Protein AF-A0A941AEK1-F1 (afdb_monomer)

Radius of gyration: 31.51 Å; Cα contacts (8 Å, |Δi|>4): 101; chains: 1; bounding box: 88×66×60 Å

Secondary structure (DSSP, 8-state):
-----------TTTTSSSSSSSS--------------SS--TTPPP----SS----S-TTT--SHHHHHHHHTT---SEEE-TTS-EEESSEEE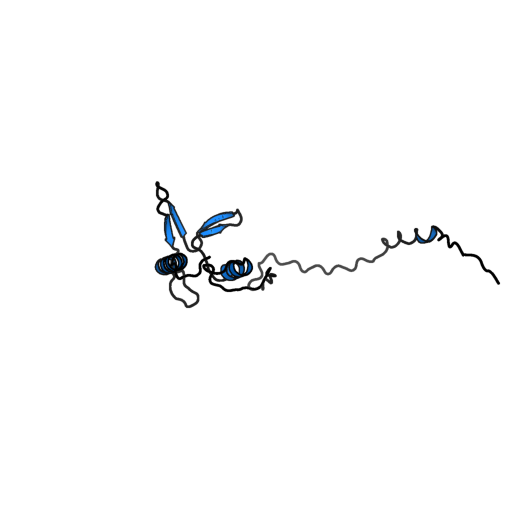EEE-TTS--EEEEEPSS-B-TTSPBP-HHHHHHHHHHHH-TTS---

Nearest PDB structures (foldseek):
  6dth-assembly1_A  TM=9.436E-01  e=6.575E-04  Haemophilus influenzae 86-028NP
  1xoc-assembly1_A  TM=9.534E-01  e=1.886E-03  Bacillus subtilis
  1uqw-assembly2_B  TM=9.096E-01  e=1.766E-03  Escherichia coli K-12
  3dp8-assembly2_B  TM=8.670E-01  e=4.441E-03  Escherichia coli K-12
  4oes-assembly1_A  TM=7.646E-01  e=5.412E-03  Brucella suis

Solvent-accessible surface area (backbone atoms only — not comparable to full-atom values): 9513 Å² total; per-residue (Å²): 141,86,83,83,88,83,84,80,80,79,69,80,71,73,80,64,66,77,74,69,77,81,76,79,79,75,80,72,76,71,72,75,72,71,78,77,65,95,60,82,77,83,87,70,85,86,87,77,86,71,94,52,78,67,86,53,67,55,68,66,54,57,86,56,67,39,17,48,56,59,28,57,78,76,52,84,48,54,55,42,68,48,97,84,70,44,83,42,58,61,48,16,68,46,71,47,70,43,97,85,69,83,45,75,50,72,43,67,51,80,90,46,55,46,98,88,62,51,74,61,54,71,64,59,54,50,49,51,53,53,50,58,70,33,86,87,41,76,48,127

Foldseek 3Di:
DDDDDDDDDDDCPVVPVVPPPPDDDDPPPPPPPPPPPPDPDPPDDDDDDAPDDAPEQLPLADDDPSVVVVNCVQDDDQWDADPVRDIDGDQFNDWDADPVRPDIGTHGDPPDAHPVRHGDDVVVVVVSVCLSPPPPNNRD

Mean predicted aligned error: 14.63 Å

pLDDT: mean 81.25, std 19.53, range [41.16, 98.38]

Sequence (140 aa):
MNLPPRRSVLPPVVMLLLLAACGGGKPESGGKGAAVPDVPAYGDSIVEGSIGDVSGFLTAVTTDASSHEAAGYVFNGLVRYDRDLKLEGELAESWEVSPDGKRITFHLRKGVKWHDGAPFTSDDVMFTYKRMIDPRTPTA

Structure (mmCIF, N/CA/C/O backbone):
data_AF-A0A941AEK1-F1
#
_entry.id   AF-A0A941AEK1-F1
#
loop_
_atom_site.group_PDB
_atom_site.id
_atom_site.type_symbol
_atom_site.label_atom_id
_atom_site.label_alt_id
_atom_site.label_comp_id
_atom_site.label_asym_id
_atom_site.label_entity_id
_atom_site.label_seq_id
_atom_site.pdbx_PDB_ins_code
_atom_site.Cartn_x
_atom_site.Cartn_y
_atom_site.Cartn_z
_atom_site.occupancy
_atom_site.B_iso_or_equiv
_atom_site.auth_seq_id
_atom_site.auth_comp_id
_atom_site.auth_asym_id
_atom_site.auth_atom_id
_atom_site.pdbx_PDB_model_num
ATOM 1 N N . MET A 1 1 ? 73.378 41.553 -30.658 1.00 42.66 1 MET A N 1
ATOM 2 C CA . MET A 1 1 ? 72.109 42.076 -31.208 1.00 42.66 1 MET A CA 1
ATOM 3 C C . MET A 1 1 ? 71.037 41.897 -30.143 1.00 42.66 1 MET A C 1
ATOM 5 O O . MET A 1 1 ? 70.573 40.787 -29.946 1.00 42.66 1 MET A O 1
ATOM 9 N N . ASN A 1 2 ? 70.745 42.967 -29.399 1.00 42.88 2 ASN A N 1
ATOM 10 C CA . ASN A 1 2 ? 69.718 43.031 -28.354 1.00 42.88 2 ASN A CA 1
ATOM 11 C C . ASN A 1 2 ? 68.482 43.740 -28.924 1.00 42.88 2 ASN A C 1
ATOM 13 O O . ASN A 1 2 ? 68.628 44.822 -29.490 1.00 42.88 2 ASN A O 1
ATOM 17 N N . LEU A 1 3 ? 67.288 43.176 -28.728 1.00 43.94 3 LEU A N 1
ATOM 18 C CA . LEU A 1 3 ? 66.005 43.863 -28.919 1.00 43.94 3 LEU A CA 1
ATOM 19 C C . LEU A 1 3 ? 65.186 43.785 -27.609 1.00 43.94 3 LEU A C 1
ATOM 21 O O . LEU A 1 3 ? 65.180 42.733 -26.971 1.00 43.94 3 LEU A O 1
ATOM 25 N N . PRO A 1 4 ? 64.538 44.889 -27.185 1.00 53.56 4 PRO A N 1
ATOM 26 C CA . PRO A 1 4 ? 63.858 45.023 -25.890 1.00 53.56 4 PRO A CA 1
ATOM 27 C C . PRO A 1 4 ? 62.442 44.403 -25.865 1.00 53.56 4 PRO A C 1
ATOM 29 O O . PRO A 1 4 ? 61.872 44.120 -26.923 1.00 53.56 4 PRO A O 1
ATOM 32 N N . PRO A 1 5 ? 61.824 44.234 -24.673 1.00 52.38 5 PRO A N 1
ATOM 33 C CA . PRO A 1 5 ? 60.487 43.661 -24.537 1.00 52.38 5 PRO A CA 1
ATOM 34 C C . PRO A 1 5 ? 59.407 44.651 -25.001 1.00 52.38 5 PRO A C 1
ATOM 36 O O . PRO A 1 5 ? 59.318 45.782 -24.518 1.00 52.38 5 PRO A O 1
ATOM 39 N N . ARG A 1 6 ? 58.549 44.220 -25.931 1.00 54.66 6 ARG A N 1
ATOM 40 C CA . ARG A 1 6 ? 57.381 44.991 -26.378 1.00 54.66 6 ARG A CA 1
ATOM 41 C C . ARG A 1 6 ? 56.247 44.868 -25.359 1.00 54.66 6 ARG A C 1
ATOM 43 O O . ARG A 1 6 ? 55.598 43.833 -25.253 1.00 54.66 6 ARG A O 1
ATOM 50 N N . ARG A 1 7 ? 55.994 45.960 -24.636 1.00 55.66 7 ARG A N 1
ATOM 51 C CA . ARG A 1 7 ? 54.733 46.216 -23.932 1.00 55.66 7 ARG A CA 1
ATOM 52 C C . ARG A 1 7 ? 53.639 46.464 -24.974 1.00 55.66 7 ARG A C 1
ATOM 54 O O . ARG A 1 7 ? 53.659 47.496 -25.637 1.00 55.66 7 ARG A O 1
ATOM 61 N N . SER A 1 8 ? 52.700 45.534 -25.112 1.00 51.47 8 SER A N 1
ATOM 62 C CA . SER A 1 8 ? 51.502 45.719 -25.938 1.00 51.47 8 SER A CA 1
ATOM 63 C C . SER A 1 8 ? 50.355 46.192 -25.051 1.00 51.47 8 SER A C 1
ATOM 65 O O . SER A 1 8 ? 49.707 45.398 -24.375 1.00 51.47 8 SER A O 1
ATOM 67 N N . VAL A 1 9 ? 50.141 47.505 -25.024 1.00 59.41 9 VAL A N 1
ATOM 68 C CA . VAL A 1 9 ? 48.942 48.130 -24.458 1.00 59.41 9 VAL A CA 1
ATOM 69 C C . VAL A 1 9 ? 47.823 47.944 -25.485 1.00 59.41 9 VAL A C 1
ATOM 71 O O . VAL A 1 9 ? 47.916 48.475 -26.590 1.00 59.41 9 VAL A O 1
ATOM 74 N N . LEU A 1 10 ? 46.802 47.146 -25.161 1.00 48.81 10 LEU A N 1
ATOM 75 C CA . LEU A 1 10 ? 45.618 46.999 -26.012 1.00 48.81 10 LEU A CA 1
ATOM 76 C C . LEU A 1 10 ? 44.800 48.308 -25.978 1.00 48.81 10 LEU A C 1
ATOM 78 O O . LEU A 1 10 ? 44.532 48.813 -24.885 1.00 48.81 10 LEU A O 1
ATOM 82 N N . PRO A 1 11 ? 44.389 48.872 -27.129 1.00 44.94 11 PRO A N 1
ATOM 83 C CA . PRO A 1 11 ? 43.611 50.105 -27.165 1.00 44.94 11 PRO A CA 1
ATOM 84 C C . PRO A 1 11 ? 42.153 49.851 -26.726 1.00 44.94 11 PRO A C 1
ATOM 86 O O . PRO A 1 11 ? 41.589 48.804 -27.057 1.00 44.94 11 PRO A O 1
ATOM 89 N N . PRO A 1 12 ? 41.490 50.816 -26.059 1.00 51.94 12 PRO A N 1
ATOM 90 C CA . PRO A 1 12 ? 40.147 50.664 -25.478 1.00 51.94 12 PRO A CA 1
ATOM 91 C C . PRO A 1 12 ? 39.011 50.577 -26.517 1.00 51.94 12 PRO A C 1
ATOM 93 O O . PRO A 1 12 ? 37.837 50.579 -26.164 1.00 51.94 12 PRO A O 1
ATOM 96 N N . VAL A 1 13 ? 39.336 50.478 -27.808 1.00 53.69 13 VAL A N 1
ATOM 97 C CA . VAL A 1 13 ? 38.364 50.470 -28.914 1.00 53.69 13 VAL A CA 1
ATOM 98 C C . VAL A 1 13 ? 37.742 49.081 -29.135 1.00 53.69 13 VAL A C 1
ATOM 100 O O . VAL A 1 13 ? 36.649 48.972 -29.681 1.00 53.69 13 VAL A O 1
ATOM 103 N N . VAL A 1 14 ? 38.365 48.004 -28.642 1.00 55.06 14 VAL A N 1
ATOM 104 C CA . VAL A 1 14 ? 37.800 46.640 -28.748 1.00 55.06 14 VAL A CA 1
ATOM 105 C C . VAL A 1 14 ? 36.690 46.389 -27.711 1.00 55.06 14 VAL A C 1
ATOM 107 O O . VAL A 1 14 ? 35.867 45.495 -27.885 1.00 55.06 14 VAL A O 1
ATOM 110 N N . MET A 1 15 ? 36.578 47.239 -26.685 1.00 51.25 15 MET A N 1
ATOM 111 C CA . MET A 1 15 ? 35.519 47.186 -25.670 1.00 51.25 15 MET A CA 1
ATOM 112 C C . MET A 1 15 ? 34.378 48.176 -25.965 1.00 51.25 15 MET A C 1
ATOM 114 O O . MET A 1 15 ? 33.754 48.698 -25.055 1.00 51.25 15 MET A O 1
ATOM 118 N N . LEU A 1 16 ? 34.097 48.466 -27.238 1.00 48.75 16 LEU A N 1
ATOM 119 C CA . LEU A 1 16 ? 32.868 49.174 -27.634 1.00 48.75 16 LEU A CA 1
ATOM 120 C C . LEU A 1 16 ? 32.101 48.473 -28.770 1.00 48.75 16 LEU A C 1
ATOM 122 O O . LEU A 1 16 ? 30.985 48.863 -29.091 1.00 48.75 16 LEU A O 1
ATOM 126 N N . LEU A 1 17 ? 32.652 47.391 -29.333 1.00 49.12 17 LEU A N 1
ATOM 127 C CA . LEU A 1 17 ? 31.999 46.576 -30.368 1.00 49.12 17 LEU A CA 1
ATOM 128 C C . LEU A 1 17 ? 31.142 45.427 -29.807 1.00 49.12 17 LEU A C 1
ATOM 130 O O . LEU A 1 17 ? 30.366 44.832 -30.546 1.00 49.12 17 LEU A O 1
ATOM 134 N N . LEU A 1 18 ? 31.217 45.142 -28.502 1.00 51.62 18 LEU A N 1
ATOM 135 C CA . LEU A 1 18 ? 30.422 44.085 -27.853 1.00 51.62 18 LEU A CA 1
ATOM 136 C C . LEU A 1 18 ? 28.998 44.521 -27.456 1.00 51.62 18 LEU A C 1
ATOM 138 O O . LEU A 1 18 ? 28.181 43.672 -27.118 1.00 51.62 18 LEU A O 1
ATOM 142 N N . LEU A 1 19 ? 28.668 45.815 -27.527 1.00 51.97 19 LEU A N 1
ATOM 143 C CA . LEU A 1 19 ? 27.347 46.341 -27.140 1.00 51.97 19 LEU A CA 1
ATOM 144 C C . LEU A 1 19 ? 26.366 46.515 -28.314 1.00 51.97 19 LEU A C 1
ATOM 146 O O . LEU A 1 19 ? 25.192 46.779 -28.083 1.00 51.97 19 LEU A O 1
ATOM 150 N N . ALA A 1 20 ? 26.808 46.328 -29.562 1.00 52.28 20 ALA A N 1
ATOM 151 C CA . ALA A 1 20 ? 25.964 46.494 -30.752 1.00 52.28 20 ALA A CA 1
ATOM 152 C C . ALA A 1 20 ? 25.409 45.172 -31.327 1.00 52.28 20 ALA A C 1
ATOM 154 O O . ALA A 1 20 ? 24.791 45.178 -32.3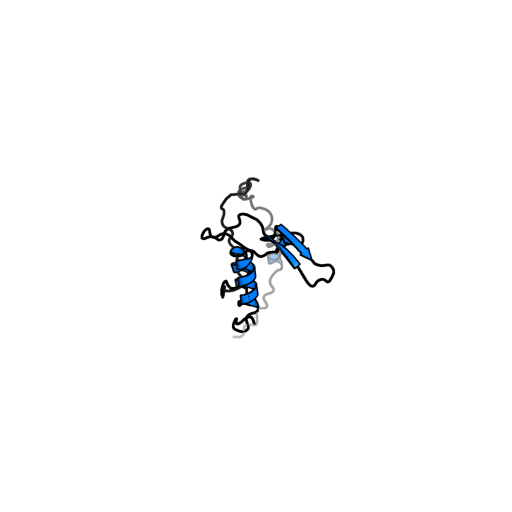88 1.00 52.28 20 ALA A O 1
ATOM 155 N N . ALA A 1 21 ? 25.605 44.037 -30.645 1.00 47.47 21 ALA A N 1
ATOM 156 C CA . ALA A 1 21 ? 25.086 42.739 -31.093 1.00 47.47 21 ALA A CA 1
ATOM 157 C C . ALA A 1 21 ? 23.644 42.444 -30.624 1.00 47.47 21 ALA A C 1
ATOM 159 O O . ALA A 1 21 ? 23.029 41.492 -31.096 1.00 47.47 21 ALA A O 1
ATOM 160 N N . CYS A 1 22 ? 23.061 43.285 -29.764 1.00 51.09 22 CYS A N 1
ATOM 161 C CA . CYS A 1 22 ? 21.651 43.203 -29.373 1.00 51.09 22 CYS A CA 1
ATOM 162 C C . CYS A 1 22 ? 20.846 44.312 -30.066 1.00 51.09 22 CYS A C 1
ATOM 164 O O . CYS A 1 22 ? 20.444 45.277 -29.425 1.00 51.09 22 CYS A O 1
ATOM 166 N N . GLY A 1 23 ? 20.643 44.225 -31.384 1.00 49.38 23 GLY A N 1
ATOM 167 C CA . GLY A 1 23 ? 19.885 45.273 -32.082 1.00 49.38 23 GLY A CA 1
ATOM 168 C C . GLY A 1 23 ? 19.370 44.981 -33.491 1.00 49.38 23 GLY A C 1
ATOM 169 O O . GLY A 1 23 ? 18.917 45.914 -34.145 1.00 49.38 23 GLY A O 1
ATOM 170 N N . GLY A 1 24 ? 19.424 43.740 -33.991 1.00 50.12 24 GLY A N 1
ATOM 171 C CA . GLY A 1 24 ? 19.060 43.487 -35.396 1.00 50.12 24 GLY A CA 1
ATOM 172 C C . GLY A 1 24 ? 18.731 42.048 -35.788 1.00 50.12 24 GLY A C 1
ATOM 173 O O . GLY A 1 24 ? 18.806 41.718 -36.969 1.00 50.12 24 GLY A O 1
ATOM 174 N N . GLY A 1 25 ? 18.374 41.182 -34.838 1.00 41.16 25 GLY A N 1
ATOM 175 C CA . GLY A 1 25 ? 17.866 39.847 -35.152 1.00 41.16 25 GLY A CA 1
ATOM 176 C C . GLY A 1 25 ? 16.394 39.921 -35.546 1.00 41.16 25 GLY A C 1
ATOM 177 O O . GLY A 1 25 ? 15.543 40.199 -34.704 1.00 41.16 25 GLY A O 1
ATOM 178 N N . LYS A 1 26 ? 16.091 39.686 -36.827 1.00 47.06 26 LYS A N 1
ATOM 179 C CA . LYS A 1 26 ? 14.737 39.394 -37.319 1.00 47.06 26 LYS A CA 1
ATOM 180 C C . LYS A 1 26 ? 14.126 38.333 -36.389 1.00 47.06 26 LYS A C 1
ATOM 182 O O . LYS A 1 26 ? 14.815 37.343 -36.148 1.00 47.06 26 LYS A O 1
ATOM 187 N N . PRO A 1 27 ? 12.906 38.508 -35.849 1.00 43.72 27 PRO A N 1
ATOM 188 C CA . PRO A 1 27 ? 12.302 37.458 -35.051 1.00 43.72 27 PRO A CA 1
ATOM 189 C C . PRO A 1 27 ? 12.110 36.267 -35.986 1.00 43.72 27 PRO A C 1
ATOM 191 O O . PRO A 1 27 ? 11.244 36.286 -36.863 1.00 43.72 27 PRO A O 1
ATOM 194 N N . GLU A 1 28 ? 12.961 35.250 -35.850 1.00 44.44 28 GLU A N 1
ATOM 195 C CA . GLU A 1 28 ? 12.581 33.911 -36.253 1.00 44.44 28 GLU A CA 1
ATOM 196 C C . GLU A 1 28 ? 11.275 33.658 -35.524 1.00 44.44 28 GLU A C 1
ATOM 198 O O . GLU A 1 28 ? 11.194 33.791 -34.299 1.00 44.44 28 GLU A O 1
ATOM 203 N N . SER A 1 29 ? 10.214 33.432 -36.298 1.00 47.75 29 SER A N 1
ATOM 204 C CA . SER A 1 29 ? 8.946 33.032 -35.733 1.00 47.75 29 SER A CA 1
ATOM 205 C C . SER A 1 29 ? 9.232 31.751 -34.972 1.00 47.75 29 SER A C 1
ATOM 207 O O . SER A 1 29 ? 9.361 30.689 -35.584 1.00 47.75 29 SER A O 1
ATOM 209 N N . GLY A 1 30 ? 9.374 31.868 -33.650 1.00 44.44 30 GLY A N 1
ATOM 210 C CA . GLY A 1 30 ? 9.261 30.741 -32.752 1.00 44.44 30 GLY A CA 1
ATOM 211 C C . GLY A 1 30 ? 8.007 30.029 -33.205 1.00 44.44 30 GLY A C 1
ATOM 212 O O . GLY A 1 30 ? 6.926 30.631 -33.202 1.00 44.44 30 GLY A O 1
ATOM 213 N N . GLY A 1 31 ? 8.192 28.825 -33.756 1.00 44.84 31 GLY A N 1
ATOM 214 C CA . GLY A 1 31 ? 7.086 28.000 -34.196 1.00 44.84 31 GLY A CA 1
ATOM 215 C C . GLY A 1 31 ? 6.108 28.023 -33.045 1.00 44.84 31 GLY A C 1
ATOM 216 O O . GLY A 1 31 ? 6.498 27.692 -31.925 1.00 44.84 31 GLY A O 1
ATOM 217 N N . LYS A 1 32 ? 4.904 28.559 -33.286 1.00 51.16 32 LYS A N 1
ATOM 218 C CA . LYS A 1 32 ? 3.839 28.546 -32.292 1.00 51.16 32 LYS A CA 1
ATOM 219 C C . LYS A 1 32 ? 3.786 27.103 -31.821 1.00 51.16 32 LYS A C 1
ATOM 221 O O . LYS A 1 32 ? 3.394 26.246 -32.613 1.00 51.16 32 LYS A O 1
ATOM 226 N N . GLY A 1 33 ? 4.268 26.839 -30.603 1.00 51.94 33 GLY A N 1
ATOM 227 C CA . GLY A 1 33 ? 4.082 25.546 -29.971 1.00 51.94 33 GLY A CA 1
ATOM 228 C C . GLY A 1 33 ? 2.601 25.278 -30.117 1.00 51.94 33 GLY A C 1
ATOM 229 O O . GLY A 1 33 ? 1.798 26.143 -29.749 1.00 51.94 33 GLY A O 1
ATOM 230 N N . ALA A 1 34 ? 2.262 24.203 -30.831 1.00 62.03 34 ALA A N 1
ATOM 231 C CA . ALA A 1 34 ? 0.878 23.874 -31.108 1.00 62.03 34 ALA A CA 1
ATOM 232 C C . ALA A 1 34 ? 0.131 23.984 -29.780 1.00 62.03 34 ALA A C 1
ATOM 234 O O . ALA A 1 34 ? 0.616 23.470 -28.770 1.00 62.03 34 ALA A O 1
ATOM 235 N N . ALA A 1 35 ? -0.962 24.750 -29.767 1.00 63.03 35 ALA A N 1
ATOM 236 C CA . ALA A 1 35 ? -1.759 24.912 -28.565 1.00 63.03 35 ALA A CA 1
ATOM 237 C C . ALA A 1 35 ? -2.072 23.506 -28.054 1.00 63.03 35 ALA A C 1
ATOM 239 O O . ALA A 1 35 ? -2.707 22.736 -28.776 1.00 63.03 35 ALA A O 1
ATOM 240 N N . VAL A 1 36 ? -1.544 23.158 -26.877 1.00 68.44 36 VAL A N 1
ATOM 241 C CA . VAL A 1 36 ? -1.830 21.867 -26.257 1.00 68.44 36 VAL A CA 1
ATOM 242 C C . VAL A 1 36 ? -3.338 21.877 -26.029 1.00 68.44 36 VAL A C 1
ATOM 244 O O . VAL A 1 36 ? -3.818 22.769 -25.324 1.00 68.44 36 VAL A O 1
ATOM 247 N N . PRO A 1 37 ? -4.109 21.009 -26.706 1.00 71.19 37 PRO A N 1
ATOM 248 C CA . PRO A 1 37 ? -5.548 20.991 -26.521 1.00 71.19 37 PRO A CA 1
ATOM 249 C C . PRO A 1 37 ? -5.845 20.757 -25.037 1.00 71.19 37 PRO A C 1
ATOM 251 O O . PRO A 1 37 ? -5.218 19.914 -24.406 1.00 71.19 37 PRO A O 1
ATOM 254 N N . ASP A 1 38 ? -6.830 21.472 -24.493 1.00 72.31 38 ASP A N 1
ATOM 255 C CA . ASP A 1 38 ? -7.313 21.331 -23.103 1.00 72.31 38 ASP A CA 1
ATOM 256 C C . ASP A 1 38 ? -8.007 19.973 -22.843 1.00 72.31 38 ASP A C 1
ATOM 258 O O . ASP A 1 38 ? -8.630 19.727 -21.815 1.00 72.31 38 ASP A O 1
ATOM 262 N N . VAL A 1 39 ? -7.923 19.067 -23.815 1.00 74.88 39 VAL A N 1
ATOM 263 C CA . VAL A 1 39 ? -8.398 17.697 -23.720 1.00 74.88 39 VAL A CA 1
ATOM 264 C C . VAL A 1 39 ? -7.190 16.840 -23.350 1.00 74.88 39 VAL A C 1
ATOM 266 O O . VAL A 1 39 ? -6.234 16.808 -24.130 1.00 74.88 39 VAL A O 1
ATOM 269 N N . PRO A 1 40 ? -7.202 16.139 -22.201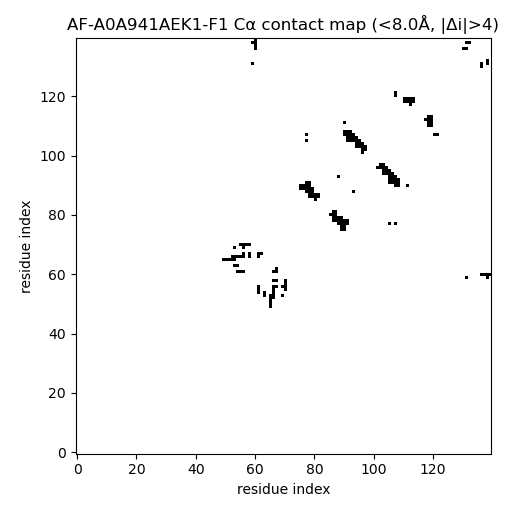 1.00 74.44 40 PRO A N 1
ATOM 270 C CA . PRO A 1 40 ? -6.104 15.263 -21.823 1.00 74.44 40 PRO A CA 1
ATOM 271 C C . PRO A 1 40 ? -5.818 14.261 -22.942 1.00 74.44 40 PRO A C 1
ATOM 273 O O . PRO A 1 40 ? -6.716 13.531 -23.372 1.00 74.44 40 PRO A O 1
ATOM 276 N N . ALA A 1 41 ? -4.575 14.227 -23.420 1.00 72.25 41 ALA A N 1
ATOM 277 C CA . ALA A 1 41 ? -4.138 13.189 -24.338 1.00 72.25 41 ALA A CA 1
ATOM 278 C C . ALA A 1 41 ? -4.252 11.837 -23.618 1.00 72.25 41 ALA A C 1
ATOM 280 O O . ALA A 1 41 ? -3.613 11.603 -22.593 1.00 72.25 41 ALA A O 1
ATOM 281 N N . TYR A 1 42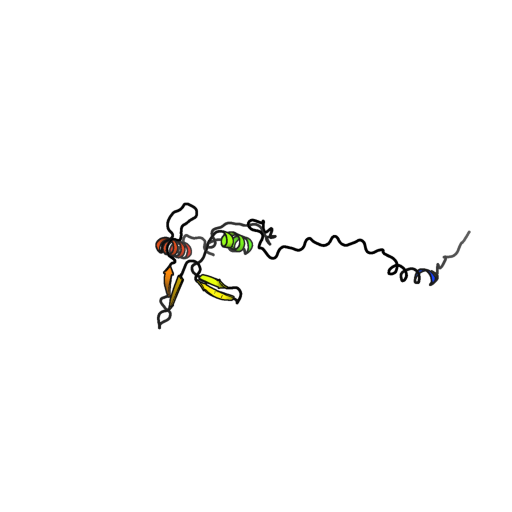 ? -5.123 10.962 -24.116 1.00 66.12 42 TYR A N 1
ATOM 282 C CA . TYR A 1 42 ? -5.306 9.635 -23.545 1.00 66.12 42 TYR A CA 1
ATOM 283 C C . TYR A 1 42 ? -4.243 8.693 -24.117 1.00 66.12 42 TYR A C 1
ATOM 285 O O . TYR A 1 42 ? -4.190 8.497 -25.330 1.00 66.12 42 TYR A O 1
ATOM 293 N N . GLY A 1 43 ? -3.423 8.095 -23.250 1.00 68.25 43 GLY A N 1
ATOM 294 C CA . GLY A 1 43 ? -2.437 7.083 -23.646 1.00 68.25 43 GLY A CA 1
ATOM 295 C C . GLY A 1 43 ? -1.064 7.612 -24.065 1.00 68.25 43 GLY A C 1
ATOM 296 O O . GLY A 1 43 ? -0.353 6.909 -24.777 1.00 68.25 43 GLY A O 1
ATOM 297 N N . ASP A 1 44 ? -0.684 8.817 -23.638 1.00 76.62 44 ASP A N 1
ATOM 298 C CA . ASP A 1 44 ? 0.687 9.300 -23.821 1.00 76.62 44 ASP A CA 1
ATOM 299 C C . ASP A 1 44 ? 1.650 8.638 -22.815 1.00 76.62 44 ASP A C 1
ATOM 301 O O . ASP A 1 44 ? 1.243 8.205 -21.733 1.00 76.62 44 ASP A O 1
ATOM 305 N N . SER A 1 45 ? 2.932 8.535 -23.163 1.00 84.88 45 SER A N 1
ATOM 306 C CA . SER A 1 45 ? 3.951 7.970 -22.269 1.00 84.88 45 SER A CA 1
ATOM 307 C C . SER A 1 45 ? 4.547 9.046 -21.367 1.00 84.88 45 SER A C 1
ATOM 309 O O . SER A 1 45 ? 4.995 10.081 -21.859 1.00 84.88 45 SER A O 1
ATOM 311 N N . ILE A 1 46 ? 4.645 8.771 -20.067 1.00 86.50 46 ILE A N 1
ATOM 312 C CA . ILE A 1 46 ? 5.457 9.576 -19.150 1.00 86.50 46 ILE A CA 1
ATOM 313 C 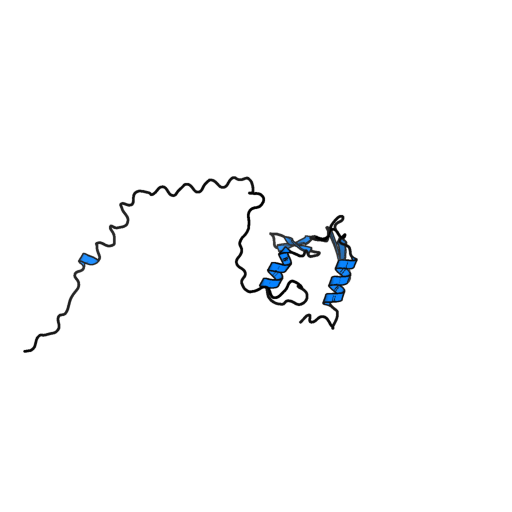C . ILE A 1 46 ? 6.855 8.958 -19.099 1.00 86.50 46 ILE A C 1
ATOM 315 O O . ILE A 1 46 ? 6.997 7.763 -18.847 1.00 86.50 46 ILE A O 1
ATOM 319 N N . VAL A 1 47 ? 7.879 9.772 -19.358 1.00 90.62 47 VAL A N 1
ATOM 320 C CA . VAL A 1 47 ? 9.284 9.383 -19.198 1.00 90.62 47 VAL A CA 1
ATOM 321 C C . VAL A 1 47 ? 9.834 10.111 -17.985 1.00 90.62 47 VAL A C 1
ATOM 323 O O . VAL A 1 47 ? 9.964 11.335 -17.993 1.00 90.62 47 VAL A O 1
ATOM 326 N N . GLU A 1 48 ? 10.162 9.343 -16.956 1.00 89.69 48 GLU A N 1
ATOM 327 C CA . GLU A 1 48 ? 10.752 9.826 -15.716 1.00 89.69 48 GLU A CA 1
ATOM 328 C C . GLU A 1 48 ? 12.154 9.240 -15.546 1.00 89.69 48 GLU A C 1
ATOM 330 O O . GLU A 1 48 ? 12.405 8.075 -15.860 1.00 89.69 48 GLU A O 1
ATOM 335 N N . GLY A 1 49 ? 13.089 10.068 -15.081 1.00 93.31 49 GLY A N 1
ATOM 336 C CA . GLY A 1 49 ? 14.431 9.615 -14.741 1.00 93.31 49 GLY A CA 1
ATOM 337 C C . GLY A 1 49 ? 14.468 9.124 -13.301 1.00 93.31 49 GLY A C 1
ATOM 338 O O . GLY A 1 49 ? 14.269 9.926 -12.394 1.00 93.31 49 GLY A O 1
ATOM 339 N N . SER A 1 50 ? 14.774 7.843 -13.087 1.00 93.44 50 SER A N 1
ATOM 340 C CA . SER A 1 50 ? 15.009 7.337 -11.732 1.00 93.44 50 SER A CA 1
ATOM 341 C C . SER A 1 50 ? 16.389 7.755 -11.221 1.00 93.44 50 SER A C 1
ATOM 343 O O . SER A 1 50 ? 17.345 7.912 -11.984 1.00 93.44 50 SER A O 1
ATOM 345 N N . ILE A 1 51 ? 16.500 7.909 -9.905 1.00 94.19 51 ILE A N 1
ATOM 346 C CA . ILE A 1 51 ? 17.742 8.295 -9.223 1.00 94.19 51 ILE A CA 1
ATOM 347 C C . ILE A 1 51 ? 18.753 7.142 -9.089 1.00 94.19 51 ILE A C 1
ATOM 349 O O . ILE A 1 51 ? 19.882 7.365 -8.650 1.00 94.19 51 ILE A O 1
ATOM 353 N N . GLY A 1 52 ? 18.355 5.919 -9.439 1.00 92.81 52 GLY A N 1
ATOM 354 C CA . GLY A 1 52 ? 19.143 4.702 -9.281 1.00 92.81 52 GLY A CA 1
ATOM 355 C C . GLY A 1 52 ? 18.449 3.479 -9.879 1.00 92.81 52 GLY A C 1
ATOM 356 O O . GLY A 1 52 ? 17.313 3.557 -10.347 1.00 92.81 52 GLY A O 1
ATOM 357 N N . ASP A 1 53 ? 19.152 2.349 -9.869 1.00 93.00 53 ASP A N 1
ATOM 358 C CA . ASP A 1 53 ? 18.623 1.080 -10.368 1.00 93.00 53 ASP A CA 1
ATOM 359 C C . ASP A 1 53 ? 17.585 0.485 -9.406 1.00 93.00 53 ASP A C 1
ATOM 361 O O . ASP A 1 53 ? 17.715 0.572 -8.184 1.00 93.00 53 ASP A O 1
ATOM 365 N N . VAL A 1 54 ? 16.575 -0.181 -9.968 1.00 92.69 54 VAL A N 1
ATOM 366 C CA . VAL A 1 54 ? 15.561 -0.915 -9.202 1.00 92.69 54 VAL A CA 1
ATOM 367 C C . VAL A 1 54 ? 16.129 -2.270 -8.783 1.00 92.69 54 VAL A C 1
ATOM 369 O O . VAL A 1 54 ? 16.412 -3.126 -9.622 1.00 92.69 54 VAL A O 1
ATOM 372 N N . SER A 1 55 ? 16.272 -2.477 -7.477 1.00 91.12 55 SER A N 1
ATOM 373 C CA . SER A 1 55 ? 16.784 -3.717 -6.889 1.00 91.12 55 SER A CA 1
ATOM 374 C C . SER A 1 55 ? 15.711 -4.809 -6.784 1.00 91.12 55 SER A C 1
ATOM 376 O O . SER A 1 55 ? 16.027 -6.001 -6.798 1.00 91.12 55 SER A O 1
ATOM 378 N N . GLY A 1 56 ? 14.432 -4.423 -6.728 1.00 90.69 56 GLY A N 1
ATOM 379 C CA . GLY A 1 56 ? 13.307 -5.351 -6.737 1.00 90.69 56 GLY A CA 1
ATOM 380 C C . GLY A 1 56 ? 11.958 -4.685 -6.478 1.00 90.69 56 GLY A C 1
ATOM 381 O O . GLY A 1 56 ? 11.857 -3.479 -6.307 1.00 90.69 56 GLY A O 1
ATOM 382 N N . PHE A 1 57 ? 10.909 -5.505 -6.433 1.00 89.12 57 PHE A N 1
ATOM 383 C CA . PHE A 1 57 ? 9.520 -5.054 -6.270 1.00 89.12 57 PHE A CA 1
ATOM 384 C C . PHE A 1 57 ? 8.895 -5.442 -4.924 1.00 89.12 57 PHE A C 1
ATOM 386 O O . PHE A 1 57 ? 7.761 -5.072 -4.626 1.00 89.12 57 PHE A O 1
ATOM 393 N N . LEU A 1 58 ? 9.618 -6.203 -4.097 1.00 86.38 58 LEU A N 1
ATOM 394 C CA . LEU A 1 58 ? 9.150 -6.575 -2.769 1.00 86.38 58 LEU A CA 1
ATOM 395 C C . LEU A 1 58 ? 9.472 -5.446 -1.785 1.00 86.38 58 LEU A C 1
ATOM 397 O O . LEU A 1 58 ? 10.512 -5.474 -1.129 1.00 86.38 58 LEU A O 1
ATOM 401 N N . THR A 1 59 ? 8.546 -4.495 -1.656 1.00 81.06 59 THR A N 1
ATOM 402 C CA . THR A 1 59 ? 8.675 -3.314 -0.777 1.00 81.06 59 THR A CA 1
ATOM 403 C C . THR A 1 59 ? 8.937 -3.660 0.687 1.00 81.06 59 THR A C 1
ATOM 405 O O . THR A 1 59 ? 9.513 -2.866 1.417 1.00 81.06 59 THR A O 1
ATOM 408 N N . ALA A 1 60 ? 8.571 -4.867 1.126 1.00 81.50 60 ALA A N 1
ATOM 409 C CA . ALA A 1 60 ? 8.889 -5.354 2.464 1.00 81.50 60 ALA A CA 1
ATOM 410 C C . ALA A 1 60 ? 10.397 -5.593 2.702 1.00 81.50 60 ALA A C 1
ATOM 412 O O . ALA A 1 60 ? 10.810 -5.685 3.853 1.00 81.50 60 ALA A O 1
ATOM 413 N N . VAL A 1 61 ? 11.204 -5.758 1.648 1.00 85.56 61 VAL A N 1
ATOM 414 C CA . VAL A 1 61 ? 12.621 -6.172 1.735 1.00 85.56 61 VAL A CA 1
ATOM 415 C C . VAL A 1 61 ? 13.567 -5.155 1.093 1.00 85.56 61 VAL A C 1
ATOM 417 O O . VAL A 1 61 ? 14.701 -5.007 1.541 1.00 85.56 61 VAL A O 1
ATOM 420 N N . THR A 1 62 ? 13.135 -4.453 0.046 1.00 88.81 62 THR A N 1
ATOM 421 C CA . THR A 1 62 ? 13.939 -3.399 -0.589 1.00 88.81 62 THR A CA 1
ATOM 422 C C . THR A 1 62 ? 14.056 -2.179 0.323 1.00 88.81 62 THR A C 1
ATOM 424 O O . THR A 1 62 ? 13.093 -1.835 0.999 1.00 88.81 62 THR A O 1
ATOM 427 N N . THR A 1 63 ? 15.198 -1.486 0.314 1.00 88.06 63 THR A N 1
ATOM 428 C CA . THR A 1 63 ? 15.435 -0.288 1.151 1.00 88.06 63 THR A CA 1
ATOM 429 C C . THR A 1 63 ? 15.745 0.979 0.351 1.00 88.06 63 THR A C 1
ATOM 431 O O . THR A 1 63 ? 15.821 2.059 0.928 1.00 88.06 63 THR A O 1
ATOM 434 N N . ASP A 1 64 ? 15.959 0.875 -0.961 1.00 91.19 64 ASP A N 1
ATOM 435 C CA . ASP A 1 64 ? 16.285 2.007 -1.832 1.00 91.19 64 ASP A CA 1
ATOM 436 C C . ASP A 1 64 ? 15.027 2.709 -2.370 1.00 91.19 64 ASP A C 1
ATOM 438 O O . ASP A 1 64 ? 13.982 2.087 -2.566 1.00 91.19 64 ASP A O 1
ATOM 442 N N . ALA A 1 65 ? 15.114 4.020 -2.605 1.00 92.12 65 ALA A N 1
ATOM 443 C CA . ALA A 1 65 ? 13.963 4.820 -3.024 1.00 92.12 65 ALA A CA 1
ATOM 444 C C . ALA A 1 65 ? 13.483 4.489 -4.450 1.00 92.12 65 ALA A C 1
ATOM 446 O O . ALA A 1 65 ? 12.276 4.432 -4.665 1.00 92.12 65 ALA A O 1
ATOM 447 N N . SER A 1 66 ? 14.396 4.195 -5.384 1.00 94.31 66 SER A N 1
ATOM 448 C CA . SER A 1 66 ? 14.063 3.815 -6.767 1.00 94.31 66 SER A CA 1
ATOM 449 C C . SER A 1 66 ? 13.166 2.577 -6.837 1.00 94.31 66 SER A C 1
ATOM 451 O O . SER A 1 66 ? 12.205 2.539 -7.601 1.00 94.31 66 SER A O 1
ATOM 453 N N . SER A 1 67 ? 13.428 1.571 -6.001 1.00 94.19 67 SER A N 1
ATOM 454 C CA . SER A 1 67 ? 12.603 0.363 -5.924 1.00 94.19 67 SER A CA 1
ATOM 455 C C . SER A 1 67 ? 11.224 0.630 -5.335 1.00 94.19 67 SER A C 1
ATOM 457 O O . SER A 1 67 ? 10.237 0.088 -5.827 1.00 94.19 67 SER A O 1
ATOM 459 N N . HIS A 1 68 ? 11.128 1.488 -4.316 1.00 91.81 68 HIS A N 1
ATOM 460 C CA . HIS A 1 68 ? 9.834 1.868 -3.742 1.00 91.81 68 HIS A CA 1
ATOM 461 C C . HIS A 1 68 ? 8.987 2.684 -4.719 1.00 91.81 68 HIS A C 1
ATOM 463 O O . HIS A 1 68 ? 7.784 2.456 -4.809 1.00 91.81 68 HIS A O 1
ATOM 469 N N . GLU A 1 69 ? 9.611 3.595 -5.467 1.00 92.50 69 GLU A N 1
ATOM 470 C CA . GLU A 1 69 ? 8.972 4.358 -6.540 1.00 92.50 69 GLU A CA 1
ATOM 471 C C . GLU A 1 69 ? 8.424 3.418 -7.620 1.00 92.50 69 GLU A C 1
ATOM 473 O O . GLU A 1 69 ? 7.222 3.411 -7.886 1.00 92.50 69 GLU A O 1
ATOM 478 N N . ALA A 1 70 ? 9.272 2.538 -8.163 1.00 92.88 70 ALA A N 1
ATOM 479 C CA . ALA A 1 70 ? 8.864 1.573 -9.180 1.00 92.88 70 ALA A CA 1
ATOM 480 C C . ALA A 1 70 ? 7.751 0.631 -8.688 1.00 92.88 70 ALA A C 1
ATOM 482 O O . ALA A 1 70 ? 6.803 0.347 -9.421 1.00 92.88 70 ALA A O 1
ATOM 483 N N . ALA A 1 71 ? 7.836 0.157 -7.442 1.00 93.06 71 ALA A N 1
ATOM 484 C CA . ALA A 1 71 ? 6.810 -0.690 -6.845 1.00 93.06 71 ALA A CA 1
ATOM 485 C C . ALA A 1 71 ? 5.490 0.054 -6.598 1.00 93.06 71 ALA A C 1
ATOM 487 O O . ALA A 1 71 ? 4.430 -0.557 -6.731 1.00 93.06 71 ALA A O 1
ATOM 488 N N . GLY A 1 72 ? 5.533 1.356 -6.302 1.00 91.94 72 GLY A N 1
ATOM 489 C CA . GLY A 1 72 ? 4.347 2.199 -6.134 1.00 91.94 72 GLY A CA 1
ATOM 490 C C . GLY A 1 72 ? 3.502 2.338 -7.404 1.00 91.94 72 GLY A C 1
ATOM 491 O O . GLY A 1 72 ? 2.301 2.574 -7.313 1.00 91.94 72 GLY A O 1
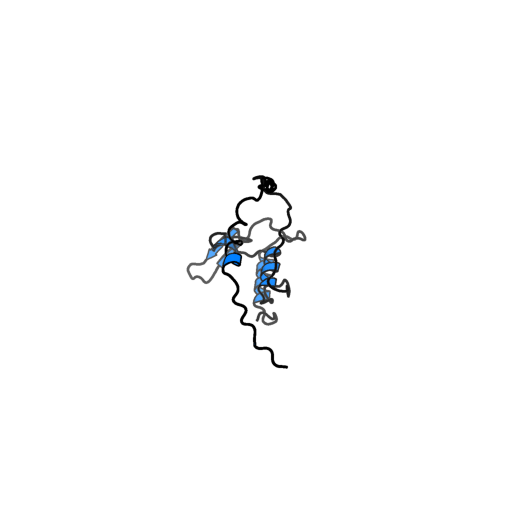ATOM 492 N N . TYR A 1 73 ? 4.088 2.122 -8.587 1.00 91.31 73 TYR A N 1
ATOM 493 C CA . TYR A 1 73 ? 3.332 2.055 -9.844 1.00 91.31 73 TYR A CA 1
ATOM 494 C C . TYR A 1 73 ? 2.608 0.721 -10.061 1.00 91.31 73 TYR A C 1
ATOM 496 O O . TYR A 1 73 ? 1.696 0.649 -10.884 1.00 91.31 73 TYR A O 1
ATOM 504 N N . VAL A 1 74 ? 3.015 -0.335 -9.353 1.00 92.94 74 VAL A N 1
ATOM 505 C CA . VAL A 1 74 ? 2.523 -1.708 -9.555 1.00 92.94 74 VAL A CA 1
ATOM 506 C C . VAL A 1 74 ? 1.582 -2.149 -8.435 1.00 92.94 74 VAL A C 1
ATOM 508 O O . VAL A 1 74 ? 0.621 -2.871 -8.690 1.00 92.94 74 VAL A O 1
ATOM 511 N N . PHE A 1 75 ? 1.841 -1.733 -7.195 1.00 93.50 75 PHE A N 1
ATOM 512 C CA . PHE A 1 75 ? 1.083 -2.153 -6.020 1.00 93.50 75 PHE A CA 1
ATOM 513 C C . PHE A 1 75 ? 0.390 -0.975 -5.347 1.00 93.50 75 PHE A C 1
ATOM 515 O O . PHE A 1 75 ? 0.969 0.096 -5.188 1.00 93.50 75 PHE A O 1
ATOM 522 N N . ASN A 1 76 ? -0.827 -1.216 -4.866 1.00 94.81 76 ASN A N 1
ATOM 523 C CA . ASN A 1 76 ? -1.583 -0.259 -4.066 1.00 94.81 76 ASN A CA 1
ATOM 524 C C . ASN A 1 76 ? -1.520 -0.618 -2.574 1.00 94.81 76 ASN A C 1
ATOM 526 O O . ASN A 1 76 ? -1.489 -1.793 -2.197 1.00 94.81 76 ASN A O 1
ATOM 530 N N . GLY A 1 77 ? -1.536 0.401 -1.718 1.00 94.62 77 GLY A N 1
ATOM 531 C CA . GLY A 1 77 ? -1.674 0.267 -0.273 1.00 94.62 77 GLY A CA 1
ATOM 532 C C . GLY A 1 77 ? -3.137 0.284 0.177 1.00 94.62 77 GLY A C 1
ATOM 533 O O . GLY A 1 77 ? -4.068 0.487 -0.599 1.00 94.62 77 GLY A O 1
ATOM 534 N N . LEU A 1 78 ? -3.374 0.095 1.480 1.00 97.19 78 LEU A N 1
ATOM 535 C CA . LEU A 1 78 ? -4.713 0.310 2.050 1.00 97.19 78 LEU A CA 1
ATOM 536 C C . LEU A 1 78 ? -5.095 1.794 2.038 1.00 97.19 78 LEU A C 1
ATOM 538 O O . LEU A 1 78 ? -6.249 2.137 1.782 1.00 97.19 78 LEU A O 1
ATOM 542 N N . VAL A 1 79 ? -4.115 2.655 2.292 1.00 97.12 79 VAL A N 1
ATOM 543 C CA . VAL A 1 79 ? -4.236 4.112 2.336 1.00 97.12 79 VAL A CA 1
ATOM 544 C C . VAL A 1 79 ? -3.081 4.734 1.564 1.00 97.12 79 VAL A C 1
ATOM 546 O O . VAL A 1 79 ? -2.008 4.137 1.469 1.00 97.12 79 VAL A O 1
ATOM 549 N N . ARG A 1 80 ? -3.293 5.947 1.061 1.00 95.31 80 ARG A N 1
ATOM 550 C CA . ARG A 1 80 ? -2.273 6.760 0.398 1.00 95.31 80 ARG A CA 1
ATOM 551 C C . ARG A 1 80 ? -2.397 8.218 0.816 1.00 95.31 80 ARG A C 1
ATOM 553 O O . ARG A 1 80 ? -3.375 8.602 1.453 1.00 95.31 80 ARG A O 1
ATOM 560 N N . TYR A 1 81 ? -1.411 9.025 0.447 1.00 95.56 81 TYR A N 1
ATOM 561 C CA . TYR A 1 81 ? -1.515 10.474 0.573 1.00 95.56 81 TYR A CA 1
ATOM 562 C C . TYR A 1 81 ? -2.199 11.070 -0.660 1.00 95.56 81 TYR A C 1
ATOM 564 O O . TYR A 1 81 ? -1.949 10.645 -1.793 1.00 95.56 81 TYR A O 1
ATOM 572 N N . ASP A 1 82 ? -3.070 12.047 -0.429 1.00 95.44 82 ASP A N 1
ATOM 573 C CA . ASP A 1 82 ? -3.634 12.893 -1.472 1.00 95.44 82 ASP A CA 1
ATOM 574 C C . ASP A 1 82 ? -2.656 14.021 -1.863 1.00 95.44 82 ASP A C 1
ATOM 576 O O . ASP A 1 82 ? -1.530 14.120 -1.364 1.00 95.44 82 ASP A O 1
ATOM 580 N N . ARG A 1 83 ? -3.086 14.898 -2.777 1.00 94.50 83 ARG A N 1
ATOM 581 C CA . ARG A 1 83 ? -2.280 16.043 -3.240 1.00 94.50 83 ARG A CA 1
ATOM 582 C C . ARG A 1 83 ? -2.003 17.084 -2.149 1.00 94.50 83 ARG A C 1
ATOM 584 O O . ARG A 1 83 ? -1.051 17.847 -2.288 1.00 94.50 83 ARG A O 1
ATOM 591 N N . ASP A 1 84 ? -2.805 17.099 -1.088 1.00 97.25 84 ASP A N 1
ATOM 592 C CA . ASP A 1 84 ? -2.651 17.967 0.080 1.00 97.25 84 ASP A CA 1
ATOM 593 C C . ASP A 1 84 ? -1.855 17.280 1.209 1.00 97.25 84 ASP A C 1
ATOM 595 O O . ASP A 1 84 ? -1.784 17.810 2.321 1.00 97.25 84 ASP A O 1
ATOM 599 N N . LEU A 1 85 ? -1.271 16.101 0.950 1.00 95.44 85 LEU A N 1
ATOM 600 C CA . LEU A 1 85 ? -0.575 15.260 1.931 1.00 95.44 85 LEU A CA 1
ATOM 601 C C . LEU A 1 85 ? -1.471 14.777 3.082 1.00 95.44 85 LEU A C 1
ATOM 603 O O . LEU A 1 85 ? -0.993 14.479 4.179 1.00 95.44 85 LEU A O 1
ATOM 607 N N . LYS A 1 86 ? -2.778 14.664 2.844 1.00 97.31 86 LYS A N 1
ATOM 608 C CA . LYS A 1 86 ? -3.723 14.053 3.781 1.00 97.31 86 LYS A CA 1
ATOM 609 C C . LYS A 1 86 ? -3.867 12.572 3.465 1.00 97.31 86 LYS A C 1
ATOM 611 O O . LYS A 1 86 ? -3.812 12.164 2.310 1.00 97.31 86 LYS A O 1
ATOM 616 N N . LEU A 1 87 ? -4.059 11.761 4.502 1.00 95.81 87 LEU A N 1
ATOM 617 C CA . LEU A 1 87 ? -4.343 10.340 4.321 1.00 95.81 87 LEU A CA 1
ATOM 618 C C . LEU A 1 87 ? -5.744 10.145 3.737 1.00 95.81 87 LEU A C 1
ATOM 620 O O . LEU A 1 87 ? -6.728 10.636 4.289 1.00 95.81 87 LEU A O 1
ATOM 624 N N . GLU A 1 88 ? -5.825 9.357 2.673 1.00 97.00 88 GLU A N 1
ATOM 625 C CA . GLU A 1 88 ? -7.063 8.903 2.051 1.00 97.00 88 GLU A CA 1
ATOM 626 C C . GLU A 1 88 ? -7.026 7.396 1.757 1.00 97.00 88 GLU A C 1
ATOM 628 O O . GLU A 1 88 ? -5.968 6.763 1.733 1.00 97.00 88 GLU A O 1
ATOM 633 N N . GLY A 1 89 ? -8.201 6.798 1.557 1.00 97.12 89 GLY A N 1
ATOM 634 C CA . GLY A 1 89 ? -8.340 5.367 1.291 1.00 97.12 89 GLY A CA 1
ATOM 635 C C . GLY A 1 89 ? -7.995 4.995 -0.152 1.00 97.12 89 GLY A C 1
ATOM 636 O O . GLY A 1 89 ? -8.578 5.537 -1.096 1.00 97.12 89 GLY A O 1
ATOM 637 N N . GLU A 1 90 ? -7.095 4.026 -0.329 1.00 96.75 90 GLU A N 1
ATOM 638 C CA . GLU A 1 90 ? -6.723 3.487 -1.639 1.00 96.75 90 GLU A CA 1
ATOM 639 C C . GLU A 1 90 ? -7.399 2.133 -1.882 1.00 96.75 90 GLU A C 1
ATOM 641 O O . GLU A 1 90 ? -8.441 2.104 -2.531 1.00 96.75 90 GLU A O 1
ATOM 646 N N . LEU A 1 91 ? -6.899 1.025 -1.323 1.00 97.88 91 LEU A N 1
ATOM 647 C CA . LEU A 1 91 ? -7.616 -0.263 -1.334 1.00 97.88 91 LEU A CA 1
ATOM 648 C C . LEU A 1 91 ? -8.674 -0.371 -0.224 1.00 97.88 91 LEU A C 1
ATOM 650 O O . LEU A 1 91 ? -9.621 -1.157 -0.339 1.00 97.88 91 LEU A O 1
ATOM 654 N N . ALA A 1 92 ? -8.543 0.423 0.840 1.00 98.31 92 ALA A N 1
ATOM 655 C CA . ALA A 1 92 ? -9.597 0.616 1.825 1.00 98.31 92 ALA A CA 1
ATOM 656 C C . ALA A 1 92 ? -10.533 1.752 1.386 1.00 98.31 92 ALA A C 1
ATOM 658 O O . ALA A 1 92 ? -10.095 2.796 0.913 1.00 98.31 92 ALA A O 1
ATOM 659 N N . GLU A 1 93 ? -11.835 1.549 1.551 1.00 97.38 93 GLU A N 1
ATOM 660 C CA . GLU A 1 93 ? -12.857 2.584 1.388 1.00 97.38 93 GLU A CA 1
ATOM 661 C C . GLU A 1 93 ? -12.915 3.498 2.618 1.00 97.38 93 GLU A C 1
ATOM 663 O O . GLU A 1 93 ? -13.051 4.712 2.491 1.00 97.38 93 GLU A O 1
ATOM 668 N N . SER A 1 94 ? -12.769 2.916 3.809 1.00 97.56 94 SER A N 1
ATOM 669 C CA . SER A 1 94 ? -12.732 3.626 5.087 1.00 97.56 94 SER A CA 1
ATOM 670 C C . SER A 1 94 ? -11.988 2.808 6.145 1.00 97.56 94 SER A C 1
ATOM 672 O O . SER A 1 94 ? -11.688 1.624 5.948 1.00 97.56 94 SER A O 1
ATOM 674 N N . TRP A 1 95 ? -11.679 3.435 7.280 1.00 98.00 95 TRP A N 1
ATOM 675 C CA . TRP A 1 95 ? -11.148 2.747 8.449 1.00 98.00 95 TRP A CA 1
ATOM 676 C C . TRP A 1 95 ? -11.592 3.409 9.748 1.00 98.00 95 TRP A C 1
ATOM 678 O O . TRP A 1 95 ? -11.879 4.603 9.798 1.00 98.00 95 TRP A O 1
ATOM 688 N N . GLU A 1 96 ? -11.602 2.616 10.811 1.00 97.94 96 GLU A N 1
ATOM 689 C CA . GLU A 1 96 ? -11.959 3.046 12.157 1.00 97.94 96 GLU A CA 1
ATOM 690 C C . GLU A 1 96 ? -10.827 2.703 13.119 1.00 97.94 96 GLU A C 1
ATOM 692 O O . GLU A 1 96 ? -10.245 1.620 13.040 1.00 97.94 96 GLU A O 1
ATOM 697 N N . VAL A 1 97 ? -10.531 3.610 14.048 1.00 97.81 97 VAL A N 1
ATOM 698 C CA . VAL A 1 97 ? -9.570 3.380 15.132 1.00 97.81 97 VAL A CA 1
ATOM 699 C C . VAL A 1 97 ? -10.350 3.252 16.435 1.00 97.81 97 VAL A C 1
ATOM 701 O O . VAL A 1 97 ? -11.192 4.096 16.740 1.00 97.81 97 VAL A O 1
ATOM 704 N N . SER A 1 98 ? -10.098 2.192 17.203 1.00 98.00 98 SER A N 1
ATOM 705 C CA . SER A 1 98 ? -10.763 1.985 18.489 1.00 98.00 98 SER A CA 1
ATOM 706 C C . SER A 1 98 ? -10.433 3.105 19.485 1.00 98.00 98 SER A C 1
ATOM 708 O O . SER A 1 98 ? -9.357 3.700 19.402 1.00 98.00 98 SER A O 1
ATOM 710 N N . PRO A 1 99 ? -11.299 3.366 20.485 1.00 97.81 99 PRO A N 1
ATOM 711 C CA . PRO A 1 99 ? -11.060 4.425 21.470 1.00 97.81 99 PRO A CA 1
ATOM 712 C C . PRO A 1 99 ? -9.739 4.293 22.245 1.00 97.81 99 PRO A C 1
ATOM 714 O O . PRO A 1 99 ? -9.188 5.291 22.695 1.00 97.81 99 PRO A O 1
ATOM 717 N N . ASP A 1 100 ? -9.226 3.070 22.407 1.00 97.50 100 ASP A N 1
ATOM 718 C CA . ASP A 1 100 ? -7.945 2.788 23.064 1.00 97.50 100 ASP A CA 1
ATOM 719 C C . ASP A 1 100 ? -6.732 2.842 22.114 1.00 97.50 100 ASP A C 1
ATOM 721 O O . ASP A 1 100 ? -5.604 2.632 22.558 1.00 97.50 100 ASP A O 1
ATOM 725 N N . GLY A 1 101 ? -6.950 3.090 20.817 1.00 96.62 101 GLY A N 1
ATOM 726 C CA . GLY A 1 101 ? -5.911 3.184 19.791 1.00 96.62 101 GLY A CA 1
ATOM 727 C C . GLY A 1 101 ? -5.242 1.859 19.419 1.00 96.62 101 GLY A C 1
ATOM 728 O O . GLY A 1 101 ? -4.251 1.863 18.695 1.00 96.62 101 GLY A O 1
ATOM 729 N N . LYS A 1 102 ? -5.740 0.718 19.913 1.00 97.12 102 LYS A N 1
ATOM 730 C CA . LYS A 1 102 ? -5.085 -0.594 19.740 1.00 97.12 102 LYS A CA 1
ATOM 731 C C . LYS A 1 102 ? -5.635 -1.420 18.586 1.00 97.12 102 LYS A C 1
ATOM 733 O O . LYS A 1 102 ? -5.068 -2.461 18.259 1.00 97.12 102 LYS A O 1
ATOM 738 N N . ARG A 1 103 ? -6.748 -1.000 17.988 1.00 97.75 103 ARG A N 1
ATOM 739 C CA . ARG A 1 103 ? -7.379 -1.688 16.865 1.00 97.75 103 ARG A CA 1
ATOM 740 C C . ARG A 1 103 ? -7.674 -0.699 15.759 1.00 97.75 103 ARG A C 1
ATOM 742 O O . ARG A 1 103 ? -8.293 0.331 15.998 1.00 97.75 103 ARG A O 1
ATOM 749 N N . ILE A 1 104 ? -7.268 -1.071 14.555 1.00 97.25 104 ILE A N 1
ATOM 750 C CA . ILE A 1 104 ? -7.652 -0.387 13.329 1.00 97.25 104 ILE A CA 1
ATOM 751 C C . ILE A 1 104 ? -8.435 -1.391 12.488 1.00 97.25 104 ILE A C 1
ATOM 753 O O . ILE A 1 104 ? -7.942 -2.489 12.222 1.00 97.25 104 ILE A O 1
ATOM 757 N N . THR A 1 105 ? -9.657 -1.035 12.108 1.00 97.94 105 THR A N 1
ATOM 758 C CA . THR A 1 105 ? -10.518 -1.854 11.249 1.00 97.94 105 THR A CA 1
ATOM 759 C C . THR A 1 105 ? -10.597 -1.193 9.885 1.00 97.94 105 THR A C 1
ATOM 761 O O . THR A 1 105 ? -11.091 -0.077 9.786 1.00 97.94 105 THR A O 1
ATOM 764 N N . PHE A 1 106 ? -10.121 -1.868 8.839 1.00 98.38 106 PHE A N 1
ATOM 765 C CA . PHE A 1 106 ? -10.212 -1.384 7.459 1.00 98.38 106 PHE A CA 1
ATOM 766 C C . PHE A 1 106 ? -11.407 -2.015 6.740 1.00 98.38 106 PHE A C 1
ATOM 768 O O . PHE A 1 106 ? -11.580 -3.235 6.759 1.00 98.38 106 PHE A O 1
ATOM 775 N N . HIS A 1 107 ? -12.193 -1.194 6.048 1.00 98.19 107 HIS A N 1
ATOM 776 C CA . HIS A 1 107 ? -13.276 -1.636 5.176 1.00 98.19 107 HIS A CA 1
ATOM 777 C C . HIS A 1 107 ? -12.782 -1.630 3.730 1.00 98.19 107 HIS A C 1
ATOM 779 O O . HIS A 1 107 ? -12.569 -0.573 3.146 1.00 98.19 107 HIS A O 1
ATOM 785 N N . LEU A 1 108 ? -12.545 -2.813 3.160 1.00 98.25 108 LEU A N 1
ATOM 786 C CA . LEU A 1 108 ? -11.951 -2.945 1.825 1.00 98.25 108 LEU A CA 1
ATOM 787 C C . LEU A 1 108 ? -12.952 -2.637 0.707 1.00 98.25 108 LEU A C 1
ATOM 789 O O . LEU A 1 108 ? -14.109 -3.075 0.768 1.00 98.25 108 LEU A O 1
ATOM 793 N N . ARG A 1 109 ? -12.465 -1.977 -0.352 1.00 98.00 109 ARG A N 1
ATOM 794 C CA . ARG A 1 109 ? -13.231 -1.742 -1.582 1.00 98.00 109 ARG A CA 1
ATOM 795 C C . ARG A 1 109 ? -13.692 -3.062 -2.201 1.00 98.00 109 ARG A C 1
ATOM 797 O O . ARG A 1 109 ? -12.985 -4.069 -2.181 1.00 98.00 109 ARG A O 1
ATOM 804 N N . LYS A 1 110 ? -14.894 -3.060 -2.779 1.00 97.31 110 LYS A N 1
ATOM 805 C CA . LYS A 1 110 ? -15.476 -4.234 -3.448 1.00 97.31 110 LYS A CA 1
ATOM 806 C C . LYS A 1 110 ? -15.135 -4.252 -4.934 1.00 97.31 110 LYS A C 1
ATOM 808 O O . LYS A 1 110 ? -15.017 -3.209 -5.564 1.00 97.31 110 LYS A O 1
ATOM 813 N N . GLY A 1 111 ? -15.010 -5.456 -5.492 1.00 97.12 111 GLY A N 1
ATOM 814 C CA . GLY A 1 111 ? -14.775 -5.660 -6.925 1.00 97.12 111 GLY A CA 1
ATOM 815 C C . GLY A 1 111 ? -13.338 -5.411 -7.392 1.00 97.12 111 GLY A C 1
ATOM 816 O O . GLY A 1 111 ? -13.084 -5.511 -8.589 1.00 97.12 111 GLY A O 1
ATOM 817 N N . VAL A 1 112 ? -12.409 -5.125 -6.473 1.00 98.06 112 VAL A N 1
ATOM 818 C CA . VAL A 1 112 ? -10.979 -5.017 -6.783 1.00 98.06 112 VAL A CA 1
ATOM 819 C C . VAL A 1 112 ? -10.430 -6.394 -7.153 1.00 98.06 112 VAL A C 1
ATOM 821 O O . VAL A 1 112 ? -10.779 -7.405 -6.535 1.00 98.06 112 VAL A O 1
ATOM 824 N N . LYS A 1 113 ? -9.581 -6.427 -8.178 1.00 98.12 113 LYS A N 1
ATOM 825 C CA . LYS A 1 113 ? -8.942 -7.638 -8.683 1.00 98.12 113 LYS A CA 1
ATOM 826 C C . LYS A 1 113 ? -7.458 -7.397 -8.892 1.00 98.12 113 LYS A C 1
ATOM 828 O O . LYS A 1 113 ? -7.056 -6.296 -9.259 1.00 98.12 113 LYS A O 1
ATOM 833 N N . TRP A 1 114 ? -6.686 -8.453 -8.716 1.00 97.88 114 TRP A N 1
ATOM 834 C CA . TRP A 1 114 ? -5.316 -8.540 -9.188 1.00 97.88 114 TRP A CA 1
ATOM 835 C C . TRP A 1 114 ? -5.271 -8.558 -10.721 1.00 97.88 114 TRP A C 1
ATOM 837 O O . TRP A 1 114 ? -6.276 -8.809 -11.392 1.00 97.88 114 TRP A O 1
ATOM 847 N N . HIS A 1 115 ? -4.092 -8.301 -11.289 1.00 96.62 115 HIS A N 1
ATOM 848 C CA . HIS A 1 115 ? -3.896 -8.249 -12.743 1.00 96.62 115 HIS A CA 1
ATOM 849 C C . HIS A 1 115 ? -4.186 -9.579 -13.460 1.00 96.62 115 HIS A C 1
ATOM 851 O O . HIS A 1 115 ? -4.483 -9.574 -14.652 1.00 96.62 115 HIS A O 1
ATOM 857 N N . ASP A 1 116 ? -4.142 -10.705 -12.747 1.00 97.56 116 ASP A N 1
ATOM 858 C CA . ASP A 1 116 ? -4.519 -12.035 -13.244 1.00 97.56 116 ASP A CA 1
ATOM 859 C C . ASP A 1 116 ? -6.034 -12.319 -13.152 1.00 97.56 116 ASP A C 1
ATOM 861 O O . ASP A 1 116 ? -6.512 -13.365 -13.593 1.00 97.56 116 ASP A O 1
ATOM 865 N N . GLY A 1 117 ? -6.806 -11.380 -12.600 1.00 97.75 117 GLY A N 1
ATOM 866 C CA . GLY A 1 117 ? -8.248 -11.476 -12.417 1.00 97.75 117 GLY A CA 1
ATOM 867 C C . GLY A 1 117 ? -8.694 -12.071 -11.080 1.00 97.75 117 GLY A C 1
ATOM 868 O O . GLY A 1 117 ? -9.904 -12.071 -10.822 1.00 97.75 117 GLY A O 1
ATOM 869 N N . ALA A 1 118 ? -7.777 -12.537 -10.223 1.00 98.19 118 ALA A N 1
ATOM 870 C CA . ALA A 1 118 ? -8.119 -13.017 -8.887 1.00 98.1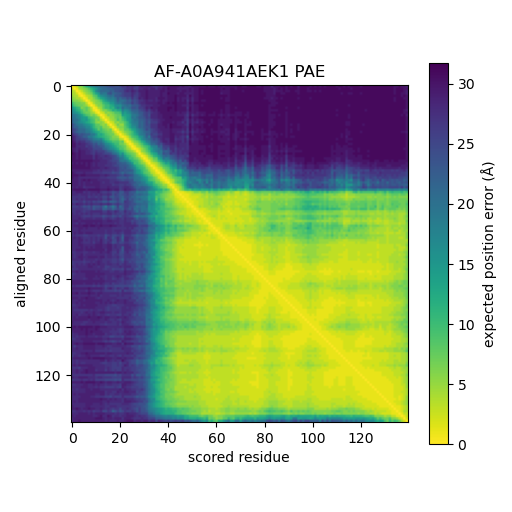9 118 ALA A CA 1
ATOM 871 C C . ALA A 1 118 ? -8.715 -11.878 -8.034 1.00 98.19 118 ALA A C 1
ATOM 873 O O . ALA A 1 118 ? -8.255 -10.736 -8.120 1.00 98.19 118 ALA A O 1
ATOM 874 N N . PRO A 1 119 ? -9.753 -12.134 -7.218 1.00 98.12 119 PRO A N 1
ATOM 875 C CA . PRO A 1 119 ? -10.329 -11.102 -6.363 1.00 98.12 119 PRO A CA 1
ATOM 876 C C . PRO A 1 119 ? -9.358 -10.719 -5.241 1.00 98.12 119 PRO A C 1
ATOM 878 O O . PRO A 1 119 ? -8.782 -11.593 -4.601 1.00 98.12 119 PRO A O 1
ATOM 881 N N . PHE A 1 120 ? -9.236 -9.421 -4.966 1.00 98.12 120 PHE A N 1
ATOM 882 C CA . PHE A 1 120 ? -8.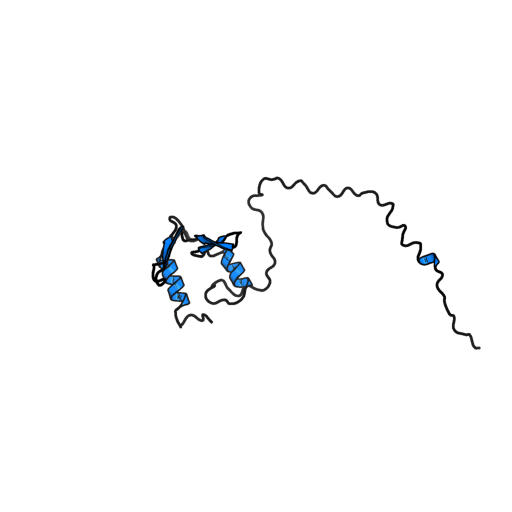505 -8.925 -3.800 1.00 98.12 120 PHE A CA 1
ATOM 883 C C . PHE A 1 120 ? -9.362 -9.048 -2.533 1.00 98.12 120 PHE A C 1
ATOM 885 O O . PHE A 1 120 ? -10.539 -8.666 -2.525 1.00 98.12 120 PHE A O 1
ATOM 892 N N . THR A 1 121 ? -8.780 -9.570 -1.451 1.00 98.06 121 THR A N 1
ATOM 893 C CA . THR A 1 121 ? -9.482 -9.807 -0.180 1.00 98.06 121 THR A CA 1
ATOM 894 C C . THR A 1 121 ? -8.634 -9.451 1.045 1.00 98.06 121 THR A C 1
ATOM 896 O O . THR A 1 121 ? -7.448 -9.140 0.955 1.00 98.06 121 THR A O 1
ATOM 899 N N . SER A 1 122 ? -9.234 -9.529 2.238 1.00 97.69 122 SER A N 1
ATOM 900 C CA . SER A 1 122 ? -8.506 -9.353 3.503 1.00 97.69 122 SER A CA 1
ATOM 901 C C . SER A 1 122 ? -7.419 -10.403 3.733 1.00 97.69 122 SER A C 1
ATOM 903 O O . SER A 1 122 ? -6.499 -10.150 4.511 1.00 97.69 122 SER A O 1
ATOM 905 N N . ASP A 1 123 ? -7.497 -11.557 3.068 1.00 98.19 123 ASP A N 1
ATOM 906 C CA . ASP A 1 123 ? -6.488 -12.606 3.197 1.00 98.19 123 ASP A CA 1
ATOM 907 C C . ASP A 1 123 ? -5.160 -12.184 2.559 1.00 98.19 123 ASP A C 1
ATOM 909 O O . ASP A 1 123 ? -4.106 -12.470 3.124 1.00 98.19 123 ASP A O 1
ATOM 913 N N . ASP A 1 124 ? -5.197 -11.411 1.470 1.00 96.94 124 ASP A N 1
ATOM 914 C CA . ASP A 1 124 ? -3.999 -10.864 0.817 1.00 96.94 124 ASP A CA 1
ATOM 915 C C . ASP A 1 124 ? -3.295 -9.834 1.713 1.00 96.94 124 ASP A C 1
ATOM 917 O O . ASP A 1 124 ? -2.067 -9.815 1.854 1.00 96.94 124 ASP A O 1
ATOM 921 N N . VAL A 1 125 ? -4.090 -9.002 2.391 1.00 96.06 125 VAL A N 1
ATOM 922 C CA . VAL A 1 125 ? -3.603 -8.026 3.376 1.00 96.06 125 VAL A CA 1
ATOM 923 C C . VAL A 1 125 ? -2.954 -8.749 4.556 1.00 96.06 125 VAL A C 1
ATOM 925 O O . VAL A 1 125 ? -1.840 -8.417 4.965 1.00 96.06 125 VAL A O 1
ATOM 928 N N . MET A 1 126 ? -3.629 -9.770 5.087 1.00 96.12 126 MET A N 1
ATOM 929 C CA . MET A 1 126 ? -3.125 -10.585 6.189 1.00 96.12 126 MET A CA 1
ATOM 930 C C . MET A 1 126 ? -1.853 -11.344 5.798 1.00 96.12 126 MET A C 1
ATOM 932 O O . MET A 1 126 ? -0.918 -11.419 6.596 1.00 96.12 126 MET A O 1
ATOM 936 N N . PHE A 1 127 ? -1.799 -11.897 4.585 1.00 94.88 127 PHE A N 1
ATOM 937 C CA . PHE A 1 127 ? -0.613 -12.549 4.040 1.00 94.88 127 PHE A CA 1
ATOM 938 C C . PHE A 1 127 ? 0.571 -11.581 4.001 1.00 94.88 127 PHE A C 1
ATOM 940 O O . PHE A 1 127 ? 1.635 -11.900 4.530 1.00 94.88 127 PHE A O 1
ATOM 947 N N . THR A 1 128 ? 0.364 -10.383 3.449 1.00 92.56 128 THR A N 1
ATOM 948 C CA . THR A 1 128 ? 1.400 -9.348 3.349 1.00 92.56 128 THR A CA 1
ATOM 949 C C . THR A 1 128 ? 1.906 -8.944 4.730 1.00 92.56 128 THR A C 1
ATOM 951 O O . THR A 1 128 ? 3.108 -8.994 4.979 1.00 92.56 128 THR A O 1
ATOM 954 N N . TYR A 1 129 ? 1.000 -8.644 5.666 1.00 92.25 129 TYR A N 1
ATOM 955 C CA . TYR A 1 129 ? 1.368 -8.287 7.036 1.00 92.25 129 TYR A CA 1
ATOM 956 C C . TYR A 1 129 ? 2.171 -9.398 7.722 1.00 92.25 129 TYR A C 1
ATOM 958 O O . TYR A 1 129 ? 3.249 -9.144 8.254 1.00 92.25 129 TYR A O 1
ATOM 966 N N . LYS A 1 130 ? 1.692 -10.649 7.657 1.00 93.12 130 LYS A N 1
ATOM 967 C CA . LYS A 1 130 ? 2.402 -11.810 8.216 1.00 93.12 130 LYS A CA 1
ATOM 968 C C . LYS A 1 130 ? 3.781 -11.983 7.603 1.00 93.12 130 LYS A C 1
ATOM 970 O O . LYS A 1 130 ? 4.720 -12.297 8.324 1.00 93.12 130 LYS A O 1
ATOM 975 N N . ARG A 1 131 ? 3.911 -11.778 6.291 1.00 90.62 131 ARG A N 1
ATOM 976 C CA . ARG A 1 131 ? 5.198 -11.859 5.606 1.00 90.62 131 ARG A CA 1
ATOM 977 C C . ARG A 1 131 ? 6.139 -10.756 6.081 1.00 90.62 131 ARG A C 1
ATOM 979 O O . ARG A 1 131 ? 7.301 -11.052 6.312 1.00 90.62 131 ARG A O 1
ATOM 986 N N . MET A 1 132 ? 5.663 -9.532 6.282 1.00 88.38 132 MET A N 1
ATOM 987 C CA . MET A 1 132 ? 6.496 -8.427 6.773 1.00 88.38 132 MET A CA 1
ATOM 988 C C . MET A 1 132 ? 7.027 -8.651 8.193 1.00 88.38 132 MET A C 1
ATOM 990 O O . MET A 1 132 ? 8.140 -8.237 8.481 1.00 88.38 132 MET A O 1
ATOM 994 N N . ILE A 1 133 ? 6.255 -9.299 9.073 1.00 90.38 133 ILE A N 1
ATOM 995 C CA . ILE A 1 133 ? 6.659 -9.528 10.473 1.00 90.38 133 ILE A CA 1
ATOM 996 C C . ILE A 1 133 ? 7.322 -10.893 10.723 1.00 90.38 133 ILE A C 1
ATOM 998 O O . ILE A 1 133 ? 7.709 -11.182 11.855 1.00 90.38 133 ILE A O 1
ATOM 1002 N N . ASP A 1 134 ? 7.396 -11.771 9.717 1.00 91.75 134 ASP A N 1
ATOM 1003 C CA . ASP A 1 134 ? 8.036 -13.085 9.856 1.00 91.75 134 ASP A CA 1
ATOM 1004 C C . ASP A 1 134 ? 9.557 -12.892 10.021 1.00 91.75 134 ASP A C 1
ATOM 1006 O O . ASP A 1 134 ? 10.184 -12.337 9.120 1.00 91.75 134 ASP A O 1
ATOM 1010 N N . PRO A 1 135 ? 10.187 -13.396 11.104 1.00 89.94 135 PRO A N 1
ATOM 1011 C CA . PRO A 1 135 ? 11.631 -13.267 11.332 1.00 89.94 135 PRO A CA 1
ATOM 1012 C C . PRO A 1 135 ? 12.515 -13.889 10.242 1.00 89.94 135 PRO A C 1
ATOM 1014 O O . PRO A 1 135 ? 13.716 -13.642 10.194 1.00 89.94 135 PRO A O 1
ATOM 1017 N N . ARG A 1 136 ? 11.951 -14.759 9.397 1.00 90.12 136 ARG A N 1
ATOM 1018 C CA . ARG A 1 136 ? 12.646 -15.366 8.252 1.00 90.12 136 ARG A CA 1
ATOM 1019 C C . ARG A 1 136 ? 12.576 -14.492 7.004 1.00 90.12 136 ARG A C 1
ATOM 1021 O O . ARG A 1 136 ? 13.193 -14.819 5.989 1.00 90.12 136 ARG A O 1
ATOM 1028 N N . THR A 1 137 ? 11.776 -13.435 7.023 1.00 86.56 137 THR A N 1
ATOM 1029 C CA . THR A 1 137 ? 11.828 -12.392 6.007 1.00 86.56 137 THR A CA 1
ATOM 1030 C C . THR A 1 137 ? 13.008 -11.491 6.343 1.00 86.56 137 THR A C 1
ATOM 1032 O O . THR A 1 137 ? 13.071 -11.001 7.465 1.00 86.56 137 THR A O 1
ATOM 1035 N N . PRO A 1 138 ? 13.948 -11.260 5.413 1.00 81.06 138 PRO A N 1
ATOM 1036 C CA . PRO A 1 138 ? 15.064 -10.347 5.638 1.00 81.06 138 PRO A CA 1
ATOM 1037 C C . PRO A 1 138 ? 14.581 -8.889 5.542 1.00 81.06 138 PRO A C 1
ATOM 1039 O O . PRO A 1 138 ? 14.978 -8.145 4.652 1.00 81.06 138 PRO A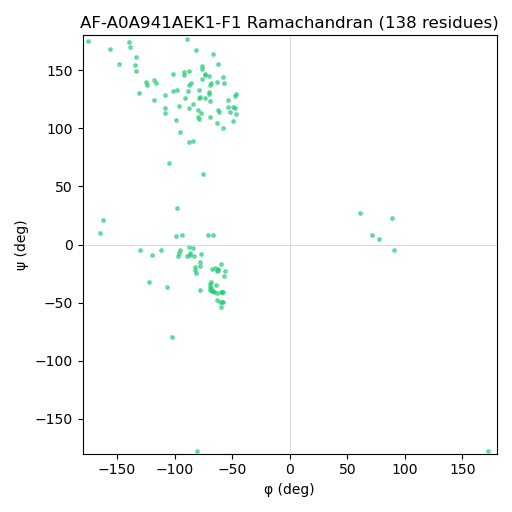 O 1
ATOM 1042 N N . THR A 1 139 ? 13.648 -8.509 6.414 1.00 71.00 139 THR A N 1
ATOM 1043 C CA . THR A 1 139 ? 13.137 -7.149 6.578 1.00 71.00 139 THR A CA 1
ATOM 1044 C C . THR A 1 139 ? 14.046 -6.411 7.567 1.00 71.00 139 THR A C 1
ATOM 1046 O O . THR A 1 139 ? 13.768 -6.433 8.762 1.00 71.00 139 THR A O 1
ATOM 1049 N N . ALA A 1 140 ? 15.108 -5.781 7.053 1.00 59.97 140 ALA A N 1
ATOM 1050 C CA . ALA A 1 140 ? 16.123 -4.992 7.780 1.00 59.97 140 ALA A CA 1
ATOM 1051 C C . ALA A 1 140 ? 17.025 -5.740 8.788 1.00 59.97 140 ALA A C 1
ATOM 1053 O O . ALA A 1 140 ? 16.529 -6.468 9.674 1.00 59.97 140 ALA A O 1
#